Protein AF-A0A9N8YSL3-F1 (afdb_monomer)

Secondary structure (DSSP, 8-state):
-----------HHHHHHHHHTTTTHHHHHHHHHHS-HHHHHHHHHHS---TTT------STTSHHHHHHHHHHHHHHHHHHHHTTT----TTT-----------

Mean predicted aligned error: 5.62 Å

Structure (mmCIF, N/CA/C/O backbone):
data_AF-A0A9N8YSL3-F1
#
_entry.id   AF-A0A9N8YSL3-F1
#
loop_
_atom_site.group_PDB
_atom_site.id
_atom_site.type_symbol
_atom_site.label_atom_id
_atom_site.label_alt_id
_atom_site.label_comp_id
_atom_site.label_asym_id
_atom_site.label_entity_id
_atom_site.label_seq_id
_atom_site.pdbx_PDB_ins_code
_atom_site.Cartn_x
_atom_site.Cartn_y
_atom_site.Cartn_z
_atom_site.occupancy
_atom_site.B_iso_or_equiv
_atom_site.auth_seq_id
_atom_site.auth_comp_id
_atom_site.auth_asym_id
_atom_site.auth_atom_id
_atom_site.pdbx_PDB_model_num
ATOM 1 N N . MET A 1 1 ? -15.600 -7.909 23.202 1.00 75.69 1 MET A N 1
ATOM 2 C CA . MET A 1 1 ? -16.542 -7.112 22.386 1.00 75.69 1 MET A CA 1
ATOM 3 C C . MET A 1 1 ? -15.867 -6.805 21.058 1.00 75.69 1 MET A C 1
ATOM 5 O O . MET A 1 1 ? -14.695 -6.450 21.085 1.00 75.69 1 MET A O 1
ATOM 9 N N . ILE A 1 2 ? -16.544 -7.006 19.925 1.00 90.19 2 ILE A N 1
ATOM 10 C CA . ILE A 1 2 ? -16.001 -6.678 18.594 1.00 90.19 2 ILE A CA 1
ATOM 11 C C . ILE A 1 2 ? -16.220 -5.181 18.349 1.00 90.19 2 ILE A C 1
ATOM 13 O O . ILE A 1 2 ? -17.334 -4.704 18.540 1.00 90.19 2 ILE A O 1
ATOM 17 N N . LEU A 1 3 ? -15.168 -4.453 17.956 1.00 92.81 3 LEU A N 1
ATOM 18 C CA . LEU A 1 3 ? -15.239 -3.009 17.688 1.00 92.81 3 LEU A CA 1
ATOM 19 C C . LEU A 1 3 ? -15.907 -2.699 16.337 1.00 92.81 3 LEU A C 1
ATOM 21 O O . LEU A 1 3 ? -16.727 -1.790 16.255 1.00 92.81 3 LEU A O 1
ATOM 25 N N . GLY A 1 4 ? -15.568 -3.467 15.299 1.00 95.75 4 GLY A N 1
ATOM 26 C CA . GLY A 1 4 ? -16.094 -3.327 13.942 1.00 95.75 4 GLY A CA 1
ATOM 27 C C . GLY A 1 4 ? -15.416 -4.297 12.970 1.00 95.75 4 GLY A C 1
ATOM 28 O O . GLY A 1 4 ? -14.404 -4.915 13.302 1.00 95.75 4 GLY A O 1
ATOM 29 N N . ILE A 1 5 ? -15.990 -4.447 11.774 1.00 96.50 5 ILE A N 1
ATOM 30 C CA . ILE A 1 5 ? -15.444 -5.247 10.668 1.00 96.50 5 ILE A CA 1
ATOM 31 C C . ILE A 1 5 ? -15.392 -4.351 9.433 1.00 96.50 5 ILE A C 1
ATOM 33 O O . ILE A 1 5 ? -16.330 -3.602 9.170 1.00 96.50 5 ILE A O 1
ATOM 37 N N . GLY A 1 6 ? -14.310 -4.444 8.665 1.00 96.75 6 GLY A N 1
ATOM 38 C CA . GLY A 1 6 ? -14.144 -3.703 7.424 1.00 96.75 6 GLY A CA 1
ATOM 39 C C . GLY A 1 6 ? -13.630 -4.600 6.309 1.00 96.75 6 GLY A C 1
ATOM 40 O O . GLY A 1 6 ? -12.832 -5.508 6.538 1.00 96.75 6 GLY A O 1
ATOM 41 N N . VAL A 1 7 ? -14.121 -4.347 5.099 1.00 97.44 7 VAL A N 1
ATOM 42 C CA . VAL A 1 7 ? -13.769 -5.083 3.880 1.00 97.44 7 VAL A CA 1
ATOM 43 C C . VAL A 1 7 ? -13.459 -4.076 2.777 1.00 97.44 7 VAL A C 1
ATOM 45 O O . VAL A 1 7 ? -14.068 -2.999 2.702 1.00 97.44 7 VAL A O 1
ATOM 48 N N . ASP A 1 8 ? -12.504 -4.419 1.917 1.00 97.56 8 ASP A N 1
ATOM 49 C CA . ASP A 1 8 ? -12.138 -3.615 0.758 1.00 97.56 8 ASP A CA 1
ATOM 50 C C . ASP A 1 8 ? -11.813 -4.489 -0.457 1.00 97.56 8 ASP A C 1
ATOM 52 O O . ASP A 1 8 ? -11.326 -5.612 -0.318 1.00 97.56 8 ASP A O 1
ATOM 56 N N . ILE A 1 9 ? -12.094 -3.962 -1.649 1.00 97.50 9 ILE A N 1
ATOM 57 C CA . ILE A 1 9 ? -11.749 -4.577 -2.931 1.00 97.50 9 ILE A CA 1
ATOM 58 C C . ILE A 1 9 ? -11.066 -3.535 -3.809 1.00 97.50 9 ILE A C 1
ATOM 60 O O . ILE A 1 9 ? -11.499 -2.385 -3.885 1.00 97.50 9 ILE A O 1
ATOM 64 N N . ILE A 1 10 ? -10.007 -3.944 -4.505 1.00 97.19 10 ILE A N 1
ATOM 65 C CA . ILE A 1 10 ? -9.188 -3.035 -5.299 1.00 97.19 10 ILE A CA 1
ATOM 66 C C . ILE A 1 10 ? -9.003 -3.536 -6.727 1.00 97.19 10 ILE A C 1
ATOM 68 O O . ILE A 1 10 ? -8.753 -4.713 -6.981 1.00 97.19 10 ILE A O 1
ATOM 72 N N . HIS A 1 11 ? -9.094 -2.613 -7.682 1.00 97.94 11 HIS A N 1
ATOM 73 C CA . HIS A 1 11 ? -8.864 -2.894 -9.094 1.00 97.94 11 HIS A CA 1
ATOM 74 C C . HIS A 1 11 ? -7.395 -2.622 -9.454 1.00 97.94 11 HIS A C 1
ATOM 76 O O . HIS A 1 11 ? -6.968 -1.465 -9.489 1.00 97.94 11 HIS A O 1
ATOM 82 N N . LEU A 1 12 ? -6.609 -3.667 -9.740 1.00 97.69 12 LEU A N 1
ATOM 83 C CA . LEU A 1 12 ? -5.167 -3.532 -10.015 1.00 97.69 12 LEU A CA 1
ATOM 84 C C . LEU A 1 12 ? -4.834 -2.565 -11.168 1.00 97.69 12 LEU A C 1
ATOM 86 O O . LEU A 1 12 ? -3.954 -1.722 -10.974 1.00 97.69 12 LEU A O 1
ATOM 90 N N . PRO A 1 13 ? -5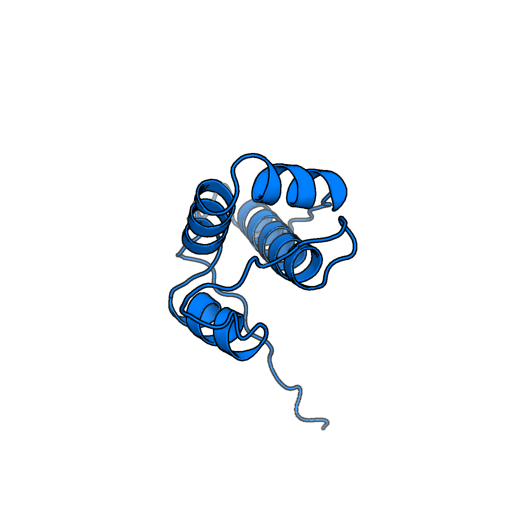.541 -2.574 -12.319 1.00 97.88 13 PRO A N 1
ATOM 91 C CA . PRO A 1 13 ? -5.302 -1.598 -13.384 1.00 97.88 13 PRO A CA 1
ATOM 92 C C . PRO A 1 13 ? -5.456 -0.139 -12.943 1.00 97.88 13 PRO A C 1
ATOM 94 O O . PRO A 1 13 ? -4.749 0.731 -13.447 1.00 97.88 13 PRO A O 1
ATOM 97 N N . ARG A 1 14 ? -6.327 0.151 -11.964 1.00 96.94 14 ARG A N 1
ATOM 98 C CA . ARG A 1 14 ? -6.466 1.506 -11.407 1.00 96.94 14 ARG A CA 1
ATOM 99 C C . ARG A 1 14 ? -5.217 1.913 -10.628 1.00 96.94 14 ARG A C 1
ATOM 101 O O . ARG A 1 14 ? -4.779 3.053 -10.749 1.00 96.94 14 ARG A O 1
ATOM 108 N N . ILE A 1 15 ? -4.651 1.001 -9.839 1.00 96.94 15 ILE A N 1
ATOM 109 C CA . ILE A 1 15 ? -3.419 1.260 -9.081 1.00 96.94 15 ILE A CA 1
ATOM 110 C C . ILE A 1 15 ? -2.245 1.435 -10.031 1.00 96.94 15 ILE A C 1
ATOM 112 O O . ILE A 1 15 ? -1.512 2.412 -9.903 1.00 96.94 15 ILE A O 1
ATOM 116 N N . TYR A 1 16 ? -2.135 0.557 -11.027 1.00 96.69 16 TYR A N 1
ATOM 117 C CA . TYR A 1 16 ? -1.168 0.678 -12.110 1.00 96.69 16 TYR A CA 1
ATOM 118 C C . TYR A 1 16 ? -1.233 2.056 -12.774 1.00 96.69 16 TYR A C 1
ATOM 120 O O . TYR A 1 16 ? -0.261 2.803 -12.719 1.00 96.69 16 TYR A O 1
ATOM 128 N N . ALA A 1 17 ? -2.399 2.442 -13.301 1.00 96.44 17 ALA A N 1
ATOM 129 C CA . ALA A 1 17 ? -2.579 3.736 -13.953 1.00 96.44 17 ALA A CA 1
ATOM 130 C C . ALA A 1 17 ? -2.245 4.907 -13.014 1.00 96.44 17 ALA A C 1
ATOM 132 O O . ALA A 1 17 ? -1.643 5.893 -13.429 1.00 96.44 17 ALA A O 1
ATOM 133 N N . LEU A 1 18 ? -2.599 4.810 -11.729 1.00 95.12 18 LEU A N 1
ATOM 134 C CA . LEU A 1 18 ? -2.334 5.865 -10.753 1.00 95.12 18 LEU A CA 1
ATOM 135 C C . LEU A 1 18 ? -0.835 6.083 -10.509 1.00 95.12 18 LEU A C 1
ATOM 137 O O . LEU A 1 18 ? -0.412 7.238 -10.376 1.00 95.12 18 LEU A O 1
ATOM 141 N N . ILE A 1 19 ? -0.048 5.005 -10.440 1.00 93.38 19 ILE A N 1
ATOM 142 C CA . ILE A 1 19 ? 1.392 5.089 -10.169 1.00 93.38 19 ILE A CA 1
ATOM 143 C C . ILE A 1 19 ? 2.216 5.381 -11.428 1.00 93.38 19 ILE A C 1
ATOM 145 O O . ILE A 1 19 ? 3.252 6.036 -11.312 1.00 93.38 19 ILE A O 1
ATOM 149 N N . THR A 1 20 ? 1.747 4.977 -12.617 1.00 92.81 20 THR A N 1
ATOM 150 C CA . THR A 1 20 ? 2.461 5.193 -13.888 1.00 92.81 20 THR A CA 1
ATOM 151 C C . THR A 1 20 ? 2.142 6.527 -14.563 1.00 92.81 20 THR A C 1
ATOM 153 O O . THR A 1 20 ? 3.018 7.073 -15.227 1.00 92.81 20 THR A O 1
ATOM 156 N N . ARG A 1 21 ? 0.950 7.116 -14.352 1.00 90.62 21 ARG A N 1
ATOM 157 C CA . ARG A 1 21 ? 0.477 8.312 -15.090 1.00 90.62 21 ARG A CA 1
ATOM 158 C C . ARG A 1 21 ? 1.474 9.474 -15.157 1.00 90.62 21 ARG A C 1
ATOM 160 O O . ARG A 1 21 ? 1.559 10.112 -16.191 1.00 90.62 21 ARG A O 1
ATOM 167 N N . ASN A 1 22 ? 2.194 9.760 -14.070 1.00 88.44 22 ASN A N 1
ATOM 168 C CA . ASN A 1 22 ? 3.277 10.757 -14.038 1.00 88.44 22 ASN A CA 1
ATOM 169 C C . 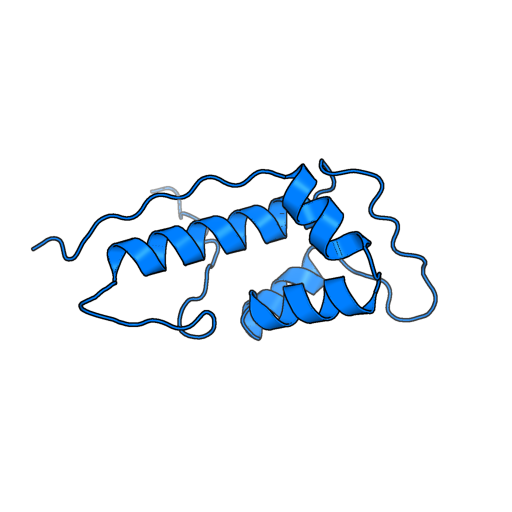ASN A 1 22 ? 4.478 10.169 -13.284 1.00 88.44 22 ASN A C 1
ATOM 171 O O . ASN A 1 22 ? 4.856 10.647 -12.203 1.00 88.44 22 ASN A O 1
ATOM 175 N N . PHE A 1 23 ? 5.000 9.058 -13.794 1.00 86.44 23 PHE A N 1
ATOM 176 C CA . PHE A 1 23 ? 6.179 8.405 -13.239 1.00 86.44 23 PHE A CA 1
ATOM 177 C C . PHE A 1 23 ? 7.424 9.309 -13.385 1.00 86.44 23 PHE A C 1
ATOM 179 O O . PHE A 1 23 ? 7.558 9.961 -14.418 1.00 86.44 23 PHE A O 1
ATOM 186 N N . PRO A 1 24 ? 8.318 9.421 -12.376 1.00 89.06 24 PRO A N 1
ATOM 187 C CA . PRO A 1 24 ? 8.337 8.737 -11.072 1.00 89.06 24 PRO A CA 1
ATOM 188 C C . PRO A 1 24 ? 7.617 9.494 -9.937 1.00 89.06 24 PRO A C 1
ATOM 190 O O . PRO A 1 24 ? 7.497 8.991 -8.818 1.00 89.06 24 PRO A O 1
ATOM 193 N N . ARG A 1 25 ? 7.126 10.716 -10.184 1.00 90.00 25 ARG A N 1
ATOM 194 C CA . ARG A 1 25 ? 6.576 11.601 -9.139 1.00 90.00 25 ARG A CA 1
ATOM 195 C C . ARG A 1 25 ? 5.361 10.996 -8.434 1.00 90.00 25 ARG A C 1
ATOM 197 O O . ARG A 1 25 ? 5.289 11.007 -7.205 1.00 90.00 25 ARG A O 1
ATOM 204 N N . GLN A 1 26 ? 4.398 10.487 -9.203 1.00 91.19 26 GLN A N 1
ATOM 205 C CA . GLN A 1 26 ? 3.171 9.903 -8.650 1.00 91.19 26 GLN A CA 1
ATOM 206 C C . GLN A 1 26 ? 3.442 8.608 -7.896 1.00 91.19 26 GLN A C 1
ATOM 208 O O . GLN A 1 26 ? 2.888 8.421 -6.815 1.00 91.19 26 GLN A O 1
ATOM 213 N N . PHE A 1 27 ? 4.337 7.773 -8.421 1.00 92.25 27 PHE A N 1
ATOM 214 C CA . PHE A 1 27 ? 4.817 6.582 -7.736 1.00 92.25 27 PHE A CA 1
ATOM 215 C C . PHE A 1 27 ? 5.404 6.932 -6.365 1.00 92.25 27 PHE A C 1
ATOM 217 O O . PHE A 1 27 ? 4.883 6.475 -5.349 1.00 92.25 27 PHE A O 1
ATOM 224 N N . LYS A 1 28 ? 6.393 7.838 -6.312 1.00 91.81 28 LYS A N 1
ATOM 225 C CA . LYS A 1 28 ? 7.022 8.261 -5.051 1.00 91.81 28 LYS A CA 1
ATOM 226 C C . LYS A 1 28 ? 5.993 8.807 -4.059 1.00 91.81 28 LYS A C 1
ATOM 228 O O . LYS A 1 28 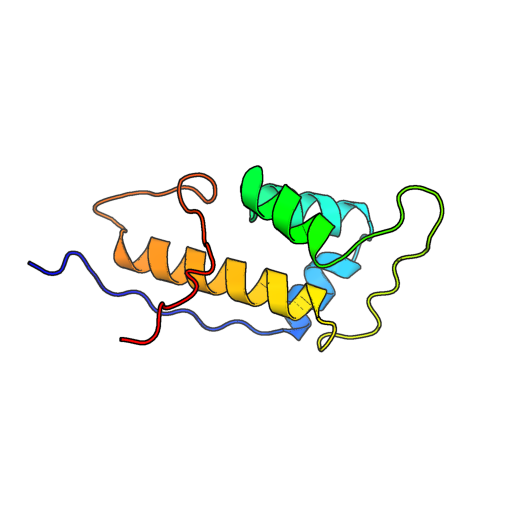? 6.009 8.426 -2.896 1.00 91.81 28 LYS A O 1
ATOM 233 N N . ARG A 1 29 ? 5.061 9.651 -4.518 1.00 92.62 29 ARG A N 1
ATOM 234 C CA . ARG A 1 29 ? 3.991 10.220 -3.679 1.00 92.62 29 ARG A CA 1
ATOM 235 C C . ARG A 1 29 ? 3.024 9.161 -3.149 1.00 92.62 29 ARG A C 1
ATOM 237 O O . ARG A 1 29 ? 2.531 9.290 -2.032 1.00 92.62 29 ARG A O 1
ATOM 244 N N . PHE A 1 30 ? 2.698 8.157 -3.955 1.00 93.25 30 PHE A N 1
ATOM 245 C CA . PHE A 1 30 ? 1.790 7.086 -3.561 1.00 93.25 30 PHE A CA 1
ATOM 246 C C . PHE A 1 30 ? 2.444 6.170 -2.523 1.00 93.25 30 PHE A C 1
ATOM 248 O O . PHE A 1 30 ? 1.856 5.932 -1.470 1.00 93.25 30 PHE A O 1
ATOM 255 N N . VAL A 1 31 ? 3.692 5.762 -2.773 1.00 92.75 31 VAL A N 1
ATOM 256 C CA . VAL A 1 31 ? 4.510 4.965 -1.848 1.00 92.75 31 VAL A CA 1
ATOM 257 C C . VAL A 1 31 ? 4.648 5.675 -0.501 1.00 92.75 31 VAL A C 1
ATOM 259 O O . VAL A 1 31 ? 4.297 5.102 0.525 1.00 92.75 31 VAL A O 1
ATOM 262 N N . THR A 1 32 ? 5.069 6.946 -0.484 1.00 92.31 32 THR A N 1
ATOM 263 C CA . THR A 1 32 ? 5.280 7.682 0.776 1.00 92.31 32 THR A CA 1
ATOM 264 C C . THR A 1 32 ? 3.993 8.004 1.524 1.00 92.31 32 THR A C 1
ATOM 266 O O . THR A 1 32 ? 4.038 8.205 2.736 1.00 92.31 32 THR A O 1
ATOM 269 N N . ARG A 1 33 ? 2.846 8.064 0.839 1.00 91.69 33 ARG A N 1
ATOM 270 C CA . ARG A 1 33 ? 1.542 8.252 1.484 1.00 91.69 33 ARG A CA 1
ATOM 271 C C . ARG A 1 33 ? 1.080 6.988 2.195 1.00 91.69 33 ARG A C 1
ATOM 273 O O . ARG A 1 33 ? 0.588 7.086 3.313 1.00 91.69 33 ARG A O 1
ATOM 280 N N . ILE A 1 34 ? 1.190 5.845 1.525 1.00 91.94 34 ILE A N 1
ATOM 281 C CA . ILE A 1 34 ? 0.589 4.593 1.993 1.00 91.94 34 ILE A CA 1
ATOM 282 C C . ILE A 1 34 ? 1.502 3.890 2.972 1.00 91.94 34 ILE A C 1
ATOM 284 O O . ILE A 1 34 ? 1.016 3.428 3.992 1.00 91.94 34 ILE A O 1
ATOM 288 N N . LEU A 1 35 ? 2.792 3.787 2.666 1.00 93.00 35 LEU A N 1
ATOM 289 C CA . LEU A 1 35 ? 3.726 3.000 3.460 1.00 93.00 35 LEU A CA 1
ATOM 290 C C . LEU A 1 35 ? 4.279 3.827 4.617 1.00 93.00 35 LEU A C 1
ATOM 292 O O . LEU A 1 35 ? 4.644 4.990 4.432 1.00 93.00 35 LEU A O 1
ATOM 296 N N . ASP A 1 36 ? 4.352 3.237 5.804 1.00 91.81 36 ASP A N 1
ATOM 297 C CA . ASP A 1 36 ? 5.109 3.790 6.923 1.00 91.81 36 ASP A CA 1
ATOM 298 C C . ASP A 1 36 ? 6.633 3.708 6.679 1.00 91.81 36 ASP A C 1
ATOM 300 O O . ASP A 1 36 ? 7.095 2.981 5.805 1.00 91.81 36 ASP A O 1
ATOM 304 N N . SER A 1 37 ? 7.424 4.466 7.441 1.00 90.56 37 SER A N 1
ATOM 305 C CA . SER A 1 37 ? 8.890 4.474 7.392 1.00 90.56 37 SER A CA 1
ATOM 306 C C . SER A 1 37 ? 9.528 3.078 7.373 1.00 90.56 37 SER A C 1
ATOM 308 O O . SER A 1 37 ? 10.439 2.838 6.579 1.00 90.56 37 SER A O 1
ATOM 310 N N . ASP A 1 38 ? 9.032 2.136 8.175 1.00 90.25 38 ASP A N 1
ATOM 311 C CA . ASP A 1 38 ? 9.558 0.770 8.186 1.00 90.25 38 ASP A CA 1
ATOM 312 C C . ASP A 1 38 ? 9.059 -0.062 7.002 1.00 90.25 38 ASP A C 1
ATOM 314 O O . ASP A 1 38 ? 9.825 -0.836 6.434 1.00 90.25 38 ASP A O 1
ATOM 318 N N . GLU A 1 39 ? 7.807 0.136 6.576 1.00 92.31 39 GLU A N 1
ATOM 319 C CA . GLU A 1 39 ? 7.271 -0.511 5.369 1.00 92.31 39 GLU A CA 1
ATOM 320 C C . GLU A 1 39 ? 8.005 -0.031 4.112 1.00 92.31 39 GLU A C 1
ATOM 322 O O . GLU A 1 39 ? 8.132 -0.785 3.154 1.00 92.31 39 GLU A O 1
ATOM 327 N N . 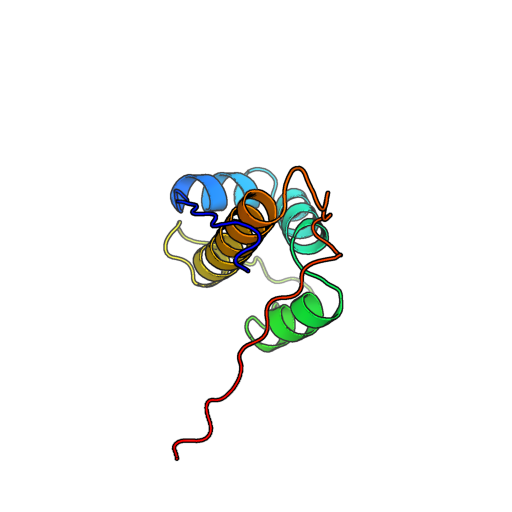ILE A 1 40 ? 8.495 1.212 4.104 1.00 91.50 40 ILE A N 1
ATOM 328 C CA . ILE A 1 40 ? 9.327 1.761 3.031 1.00 91.50 40 ILE A CA 1
ATOM 329 C C . ILE A 1 40 ? 10.687 1.055 2.997 1.00 91.50 40 ILE A C 1
ATOM 331 O O . ILE A 1 40 ? 11.142 0.684 1.916 1.00 91.50 40 ILE A O 1
ATOM 335 N N . LYS A 1 41 ? 11.332 0.841 4.153 1.00 90.38 41 LYS A N 1
ATOM 336 C CA . LYS A 1 41 ? 12.595 0.082 4.229 1.00 90.38 41 LYS A CA 1
ATOM 337 C C . LYS A 1 41 ? 12.402 -1.348 3.722 1.00 90.38 41 LYS A C 1
ATOM 339 O O . LYS A 1 41 ? 13.174 -1.807 2.887 1.00 90.38 41 LYS A O 1
ATOM 344 N N . GLU A 1 42 ? 11.345 -2.020 4.180 1.00 90.94 42 GLU A N 1
ATOM 345 C CA . GLU A 1 42 ? 10.974 -3.360 3.713 1.00 90.94 42 GLU A CA 1
ATOM 346 C C . GLU A 1 42 ? 10.694 -3.362 2.205 1.00 90.94 42 GLU A C 1
ATOM 348 O O . GLU A 1 42 ? 11.216 -4.198 1.475 1.00 90.94 42 GLU A O 1
ATOM 353 N N . PHE A 1 43 ? 9.931 -2.384 1.713 1.00 91.19 43 PHE A N 1
ATOM 354 C CA . PHE A 1 43 ? 9.595 -2.260 0.299 1.00 91.19 43 PHE A CA 1
ATOM 355 C C . PHE A 1 43 ? 10.839 -2.171 -0.585 1.00 91.19 43 PHE A C 1
ATOM 357 O O . PHE A 1 43 ? 10.926 -2.903 -1.566 1.00 91.19 43 PHE A O 1
ATOM 364 N N . TYR A 1 44 ? 11.812 -1.329 -0.227 1.00 89.88 44 TYR A N 1
ATOM 365 C CA . TYR A 1 44 ? 13.066 -1.227 -0.980 1.00 89.88 44 TYR A CA 1
ATOM 366 C C . TYR A 1 44 ? 13.983 -2.441 -0.799 1.00 89.88 44 TYR A C 1
ATOM 368 O O . TYR A 1 44 ? 14.797 -2.714 -1.674 1.00 89.88 44 TYR A O 1
ATOM 376 N N . SER A 1 45 ? 13.839 -3.195 0.293 1.00 89.19 45 SER A N 1
ATOM 377 C CA . SER A 1 45 ? 14.527 -4.479 0.453 1.00 89.19 45 SER A CA 1
ATOM 378 C C . SER A 1 45 ? 13.945 -5.566 -0.455 1.00 89.19 45 SER A C 1
ATOM 380 O O . SER A 1 45 ? 14.695 -6.413 -0.930 1.00 89.19 45 SER A O 1
ATOM 382 N N . ILE A 1 46 ? 12.625 -5.575 -0.671 1.00 89.19 46 ILE A N 1
ATOM 383 C CA . ILE A 1 46 ? 11.935 -6.562 -1.520 1.00 89.19 46 ILE A CA 1
ATOM 384 C C . ILE A 1 46 ? 12.079 -6.199 -2.999 1.00 89.19 46 ILE A C 1
ATOM 386 O O . ILE A 1 46 ? 12.302 -7.065 -3.843 1.00 89.19 46 ILE A O 1
ATOM 390 N N . PHE A 1 47 ? 11.931 -4.915 -3.312 1.00 88.88 47 PHE A N 1
ATOM 391 C CA . PHE A 1 47 ? 12.057 -4.365 -4.652 1.00 88.88 47 PHE A CA 1
ATOM 392 C C . PHE A 1 47 ? 13.267 -3.435 -4.659 1.00 88.88 47 PHE A C 1
ATOM 394 O O . PHE A 1 47 ? 13.089 -2.223 -4.508 1.00 88.88 47 PHE A O 1
ATOM 401 N N . PRO A 1 48 ? 14.493 -3.977 -4.788 1.00 78.19 48 PRO A N 1
ATOM 402 C CA . PRO A 1 48 ? 15.678 -3.154 -4.949 1.00 78.19 48 PRO A CA 1
ATOM 403 C C . PRO A 1 48 ? 15.539 -2.376 -6.258 1.00 78.19 48 PRO A C 1
ATOM 405 O O . PRO A 1 48 ? 15.784 -2.882 -7.349 1.00 78.19 48 PRO A O 1
ATOM 408 N N . ILE A 1 49 ? 15.070 -1.137 -6.141 1.00 69.12 49 ILE A N 1
ATOM 409 C CA . ILE A 1 49 ? 15.122 -0.157 -7.215 1.00 69.12 49 ILE A CA 1
ATOM 410 C C . ILE A 1 49 ? 16.557 0.350 -7.172 1.00 69.12 49 ILE A C 1
ATOM 412 O O . ILE A 1 49 ? 16.940 0.973 -6.179 1.00 69.12 49 ILE A O 1
ATOM 416 N N . TYR A 1 50 ? 17.364 0.029 -8.186 1.00 53.41 50 TYR A N 1
ATOM 417 C CA . TYR A 1 50 ? 18.724 0.546 -8.271 1.00 53.41 50 TYR A CA 1
ATOM 418 C C . TYR A 1 50 ? 18.647 2.074 -8.218 1.00 53.41 50 TYR A C 1
ATOM 420 O O . TYR A 1 50 ? 18.048 2.730 -9.074 1.00 53.41 50 TYR A O 1
ATOM 428 N N . ASN A 1 51 ? 19.155 2.634 -7.120 1.00 50.16 51 ASN A N 1
ATOM 429 C CA . ASN A 1 51 ? 19.354 4.065 -7.025 1.00 50.16 51 ASN A CA 1
ATOM 430 C C . ASN A 1 51 ? 20.388 4.405 -8.095 1.00 50.16 51 ASN A C 1
ATOM 432 O O . ASN A 1 51 ? 21.466 3.822 -8.082 1.00 50.16 51 ASN A O 1
ATOM 436 N N . GLU A 1 52 ? 20.032 5.353 -8.961 1.00 44.12 52 GLU A N 1
ATOM 437 C CA . GLU A 1 52 ? 20.838 5.932 -10.045 1.00 44.12 52 GLU A CA 1
ATOM 438 C C . GLU A 1 52 ? 20.578 5.332 -11.439 1.00 44.12 52 GLU A C 1
ATOM 440 O O . GLU A 1 52 ? 21.132 4.321 -11.844 1.00 44.12 52 GLU A O 1
ATOM 445 N N . GLY A 1 53 ? 19.737 6.027 -12.214 1.00 49.06 53 GLY A N 1
ATOM 446 C CA . GLY A 1 53 ? 19.713 5.922 -13.679 1.00 49.06 53 GLY A CA 1
ATOM 447 C C . GLY A 1 53 ? 18.743 4.916 -14.300 1.00 49.06 53 GLY A C 1
ATOM 448 O O . GLY A 1 53 ? 18.416 5.076 -15.475 1.00 49.06 53 GLY A O 1
ATOM 449 N N . ASP A 1 54 ? 18.223 3.945 -13.550 1.00 53.53 54 ASP A N 1
ATOM 450 C CA . ASP A 1 54 ? 17.403 2.894 -14.154 1.00 53.53 54 ASP A CA 1
ATOM 451 C C . ASP A 1 54 ? 15.947 3.313 -14.390 1.00 53.53 54 ASP A C 1
ATOM 453 O O . ASP A 1 54 ? 15.193 3.687 -13.483 1.00 53.53 54 ASP A O 1
ATOM 457 N N . ASN A 1 55 ? 15.535 3.200 -15.655 1.00 62.16 55 ASN A N 1
ATOM 458 C CA . ASN A 1 55 ? 14.148 3.272 -16.090 1.00 62.16 55 ASN A CA 1
ATOM 459 C C . ASN A 1 55 ? 13.382 2.101 -15.463 1.00 62.16 55 ASN A C 1
ATOM 461 O O . ASN A 1 55 ? 13.238 1.054 -16.084 1.00 62.16 55 ASN A O 1
ATOM 465 N N . MET A 1 56 ? 12.898 2.243 -14.227 1.00 72.38 56 MET A N 1
ATOM 466 C CA . MET A 1 56 ? 12.017 1.239 -13.634 1.00 72.38 56 MET A CA 1
ATOM 467 C C . MET A 1 56 ? 10.751 1.129 -14.492 1.00 72.38 56 MET A C 1
ATOM 469 O O . MET A 1 56 ? 9.866 1.987 -14.436 1.00 72.38 56 MET A O 1
ATOM 473 N N . VAL A 1 57 ? 10.672 0.073 -15.301 1.00 79.50 57 VAL A N 1
ATOM 474 C CA . VAL A 1 57 ? 9.532 -0.181 -16.180 1.00 79.50 57 VAL A CA 1
ATOM 475 C C . VAL A 1 57 ? 8.516 -1.028 -15.431 1.00 79.50 57 VAL A C 1
ATOM 477 O O . VAL A 1 57 ? 8.697 -2.221 -15.211 1.00 79.50 57 VAL A O 1
ATOM 480 N N . ILE A 1 58 ? 7.404 -0.406 -15.048 1.00 87.81 58 ILE A N 1
ATOM 481 C CA . ILE A 1 58 ? 6.219 -1.143 -14.612 1.00 87.81 58 ILE A CA 1
ATOM 482 C C . ILE A 1 58 ? 5.458 -1.511 -15.889 1.00 87.81 58 ILE A C 1
ATOM 484 O O . ILE A 1 58 ? 4.696 -0.702 -16.418 1.00 87.81 58 ILE A O 1
ATOM 488 N N . GLU A 1 59 ? 5.698 -2.713 -16.408 1.00 88.75 59 GLU A N 1
ATOM 489 C CA . GLU A 1 59 ? 5.187 -3.134 -17.722 1.00 88.75 59 GLU A CA 1
ATOM 490 C C . GLU A 1 59 ? 3.656 -3.162 -17.785 1.00 88.75 59 GLU A C 1
ATOM 492 O O . GLU A 1 59 ? 3.051 -2.704 -18.749 1.00 88.75 59 GLU A O 1
ATOM 497 N N . ASN A 1 60 ? 3.010 -3.695 -16.746 1.00 93.62 60 ASN A N 1
ATOM 498 C CA . ASN A 1 60 ? 1.562 -3.873 -16.709 1.00 93.62 60 ASN A CA 1
ATOM 499 C C . ASN A 1 60 ? 1.029 -3.941 -15.267 1.00 93.62 60 ASN A C 1
ATOM 501 O O . ASN A 1 60 ? 1.775 -3.915 -14.285 1.00 93.62 60 ASN A O 1
ATOM 505 N N . TYR A 1 61 ? -0.291 -4.058 -15.126 1.00 95.12 61 TYR A N 1
ATOM 506 C CA . TYR A 1 61 ? -0.958 -4.083 -13.823 1.00 95.12 61 TYR A CA 1
ATOM 507 C C . TYR A 1 61 ? -0.719 -5.357 -13.000 1.00 95.12 61 TYR A C 1
ATOM 509 O O . TYR A 1 61 ? -1.015 -5.366 -11.805 1.00 95.12 61 TYR A O 1
ATOM 517 N N . ASN A 1 62 ? -0.189 -6.425 -13.602 1.00 94.75 62 ASN A N 1
ATOM 518 C CA . ASN A 1 62 ? 0.191 -7.639 -12.884 1.00 94.75 62 ASN A CA 1
ATOM 519 C C . ASN A 1 62 ? 1.563 -7.530 -12.213 1.00 94.75 62 ASN A C 1
ATOM 521 O O . ASN A 1 62 ? 1.905 -8.433 -11.448 1.00 94.75 62 ASN A O 1
ATOM 525 N N . HIS A 1 63 ? 2.307 -6.444 -12.449 1.00 94.31 63 HIS A N 1
ATOM 526 C CA . HIS A 1 63 ? 3.638 -6.234 -11.892 1.00 94.31 63 HIS A CA 1
ATOM 527 C C . HIS A 1 63 ? 3.644 -6.372 -10.350 1.00 94.31 63 HIS A C 1
ATOM 529 O O . HIS A 1 63 ? 2.757 -5.819 -9.686 1.00 94.31 63 HIS A O 1
ATOM 535 N N . PRO A 1 64 ? 4.642 -7.051 -9.744 1.00 93.81 64 PRO A N 1
ATOM 536 C CA . PRO A 1 64 ? 4.690 -7.307 -8.299 1.00 93.81 64 PRO A CA 1
ATOM 537 C C . PRO A 1 64 ? 4.541 -6.054 -7.429 1.00 93.81 64 PRO A C 1
ATOM 539 O O . PRO A 1 64 ? 3.803 -6.070 -6.448 1.00 93.81 64 PRO A O 1
ATOM 542 N N . ILE A 1 65 ? 5.153 -4.937 -7.838 1.00 93.75 65 ILE A N 1
ATOM 543 C CA . ILE A 1 65 ? 5.014 -3.635 -7.159 1.00 93.75 65 ILE A CA 1
ATOM 544 C C . ILE A 1 65 ? 3.552 -3.160 -7.116 1.00 93.75 65 ILE A C 1
ATOM 546 O O . ILE A 1 65 ? 3.099 -2.662 -6.085 1.00 93.75 65 ILE A O 1
ATOM 550 N N . VAL A 1 66 ? 2.795 -3.324 -8.210 1.00 95.44 66 VAL A N 1
ATOM 551 C CA . VAL A 1 66 ? 1.376 -2.931 -8.264 1.00 95.44 66 VAL A CA 1
ATOM 552 C C . VAL A 1 66 ? 0.585 -3.753 -7.257 1.00 95.44 66 VAL A C 1
ATOM 554 O O . VAL A 1 66 ? -0.176 -3.189 -6.474 1.00 95.44 66 VAL A O 1
ATOM 557 N N . ARG A 1 67 ? 0.804 -5.073 -7.234 1.00 95.56 67 ARG A N 1
ATOM 558 C CA . ARG A 1 67 ? 0.141 -5.987 -6.294 1.00 95.56 67 ARG A CA 1
ATOM 559 C C . ARG A 1 67 ? 0.499 -5.664 -4.847 1.00 95.56 67 ARG A C 1
ATOM 561 O O . ARG A 1 67 ? -0.400 -5.576 -4.017 1.00 95.56 67 ARG A O 1
ATOM 568 N N . TYR A 1 68 ? 1.777 -5.422 -4.560 1.00 94.94 68 TYR A N 1
ATOM 569 C CA . TYR A 1 68 ? 2.246 -5.061 -3.224 1.00 94.94 68 TYR A CA 1
ATOM 570 C C . TYR A 1 68 ? 1.528 -3.812 -2.703 1.00 94.94 68 TYR A C 1
ATOM 572 O O . TYR A 1 68 ? 0.898 -3.839 -1.646 1.00 94.94 68 TYR A O 1
ATOM 580 N N . LEU A 1 69 ? 1.553 -2.725 -3.478 1.00 95.00 69 LEU A N 1
ATOM 581 C CA . LEU A 1 69 ? 0.925 -1.468 -3.075 1.00 95.00 69 LEU A CA 1
ATOM 582 C C . LEU A 1 69 ? -0.602 -1.587 -2.992 1.00 95.00 69 LEU A C 1
ATOM 584 O O . LEU A 1 69 ? -1.215 -1.004 -2.099 1.00 95.00 69 LEU A O 1
ATOM 588 N N . ALA A 1 70 ? -1.215 -2.368 -3.883 1.00 96.56 70 ALA A N 1
ATOM 589 C CA . ALA A 1 70 ? -2.652 -2.602 -3.882 1.00 96.56 70 ALA A CA 1
ATOM 590 C C . ALA A 1 70 ? -3.126 -3.363 -2.633 1.00 96.56 70 ALA A C 1
ATOM 592 O O . ALA A 1 70 ? -4.137 -2.995 -2.032 1.00 96.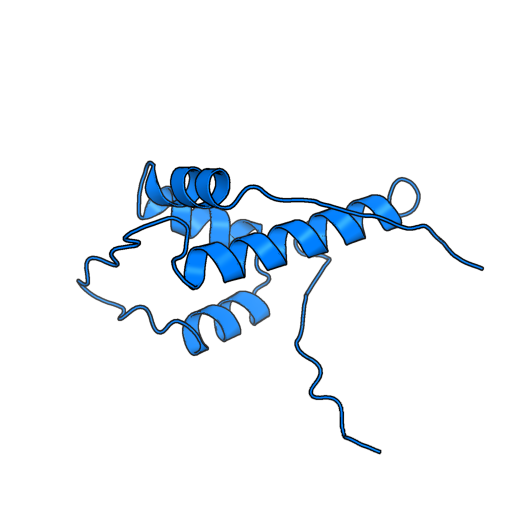56 70 ALA A O 1
ATOM 593 N N . VAL A 1 71 ? -2.383 -4.385 -2.200 1.00 95.44 71 VAL A N 1
ATOM 594 C CA . VAL A 1 71 ? -2.683 -5.133 -0.969 1.00 95.44 71 VAL A CA 1
ATOM 595 C C . VAL A 1 71 ? -2.559 -4.224 0.254 1.00 95.44 71 VAL A C 1
ATOM 597 O O . VAL A 1 71 ? -3.463 -4.192 1.086 1.00 95.44 71 VAL A O 1
ATOM 600 N N . ARG A 1 72 ? -1.486 -3.427 0.339 1.00 95.00 72 ARG A N 1
ATOM 601 C CA . ARG A 1 72 ? -1.272 -2.479 1.445 1.00 95.00 72 ARG A CA 1
ATOM 602 C C . ARG A 1 72 ? -2.380 -1.430 1.522 1.00 95.00 72 ARG A C 1
ATOM 604 O O . ARG A 1 72 ? -2.869 -1.151 2.611 1.00 95.00 72 ARG A O 1
ATOM 611 N N . TRP A 1 73 ? -2.810 -0.900 0.376 1.00 95.50 73 TRP A N 1
ATOM 612 C CA . TRP A 1 73 ? -3.968 -0.00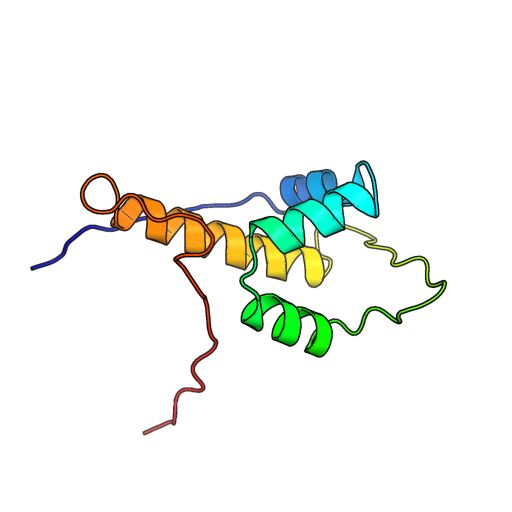9 0.303 1.00 95.50 73 TRP A CA 1
ATOM 613 C C . TRP A 1 73 ? -5.228 -0.684 0.851 1.00 95.50 73 TRP A C 1
ATOM 615 O O . TRP A 1 73 ? -5.841 -0.168 1.780 1.00 95.50 73 TRP A O 1
ATOM 625 N N . SER A 1 74 ? -5.570 -1.860 0.319 1.00 96.81 74 SER A N 1
ATOM 626 C CA . SER A 1 74 ? -6.828 -2.549 0.642 1.00 96.81 74 SER A CA 1
ATOM 627 C C . SER A 1 74 ? -6.918 -2.928 2.118 1.00 96.81 74 SER A C 1
ATOM 629 O O . SER A 1 74 ? -7.954 -2.747 2.749 1.00 96.81 74 SER A O 1
ATOM 631 N N . ILE A 1 75 ? -5.817 -3.416 2.699 1.00 95.62 75 ILE A N 1
ATOM 632 C CA . ILE A 1 75 ? -5.765 -3.766 4.124 1.00 95.62 75 ILE A CA 1
ATOM 633 C C . ILE A 1 75 ? -5.951 -2.520 4.990 1.00 95.62 75 ILE A C 1
ATOM 635 O O . ILE A 1 75 ? -6.698 -2.561 5.965 1.00 95.62 75 ILE A O 1
ATOM 639 N N . LYS A 1 76 ? -5.298 -1.405 4.642 1.00 95.38 76 LYS A N 1
ATOM 640 C CA . LYS A 1 76 ? -5.407 -0.170 5.424 1.00 95.38 76 LYS A CA 1
ATOM 641 C C . LYS A 1 76 ? -6.795 0.479 5.291 1.00 95.38 76 LYS A C 1
ATOM 643 O O . LYS A 1 76 ? -7.316 0.955 6.293 1.00 95.38 76 LYS A O 1
ATOM 648 N N . GLU A 1 77 ? -7.434 0.421 4.120 1.00 96.75 77 GLU A N 1
ATOM 649 C CA . GLU A 1 77 ? -8.848 0.807 3.938 1.00 96.75 77 GLU A CA 1
ATOM 650 C C . GLU A 1 77 ? -9.797 -0.081 4.759 1.00 96.75 77 GLU A C 1
ATOM 652 O O . GLU A 1 77 ? -10.678 0.418 5.459 1.00 96.75 77 GLU A O 1
ATOM 657 N N . ALA A 1 78 ? -9.613 -1.404 4.716 1.00 97.12 78 ALA A N 1
ATOM 658 C CA . ALA A 1 78 ? -10.417 -2.343 5.495 1.00 97.12 78 ALA A CA 1
ATOM 659 C C . ALA A 1 78 ? -10.269 -2.092 7.006 1.00 97.12 78 ALA A C 1
ATOM 661 O O . ALA A 1 78 ? -11.267 -2.029 7.724 1.00 97.12 78 ALA A O 1
ATOM 662 N N . ALA A 1 79 ? -9.044 -1.866 7.484 1.00 95.94 79 ALA A N 1
ATOM 663 C CA . ALA A 1 79 ? -8.785 -1.493 8.870 1.00 95.94 79 ALA A CA 1
ATOM 664 C C . ALA A 1 79 ? -9.438 -0.150 9.234 1.00 95.94 79 ALA A C 1
ATOM 666 O O . ALA A 1 79 ? -10.106 -0.061 10.260 1.00 95.94 79 ALA A O 1
ATOM 667 N N . TYR A 1 80 ? -9.324 0.872 8.379 1.00 95.62 80 TYR A N 1
ATOM 668 C CA . TYR A 1 80 ? -9.990 2.160 8.591 1.00 95.62 80 TYR A CA 1
ATOM 669 C C . TYR A 1 80 ? -11.508 1.998 8.747 1.00 95.62 80 TYR A C 1
ATOM 671 O O . TYR A 1 80 ? -12.090 2.523 9.694 1.00 95.62 80 TYR A O 1
ATOM 679 N N . LYS A 1 81 ? -12.148 1.213 7.871 1.00 96.38 81 LYS A N 1
ATOM 680 C CA . LYS A 1 81 ? -13.593 0.931 7.924 1.00 96.38 81 LYS A CA 1
ATOM 681 C C . LYS A 1 81 ? -14.013 0.185 9.193 1.00 96.38 81 LYS A C 1
ATOM 683 O O . LYS A 1 81 ? -15.095 0.444 9.702 1.00 96.38 81 LYS A O 1
ATOM 688 N N . ALA A 1 82 ? -13.174 -0.714 9.708 1.00 97.00 82 ALA A N 1
ATOM 689 C CA . ALA A 1 82 ? -13.439 -1.421 10.963 1.00 97.00 82 ALA A CA 1
ATOM 690 C C . ALA A 1 82 ? -13.327 -0.509 12.199 1.00 97.00 82 ALA A C 1
ATOM 692 O O . ALA A 1 82 ? -13.971 -0.761 13.216 1.00 97.00 82 ALA A O 1
ATOM 693 N N . LEU A 1 83 ? -12.481 0.522 12.123 1.00 95.88 83 LEU A N 1
ATOM 694 C CA . LEU A 1 83 ? -12.170 1.434 13.224 1.00 95.88 83 LEU A CA 1
ATOM 695 C C . LEU A 1 83 ? -13.096 2.659 13.270 1.00 95.88 83 LEU A C 1
ATOM 697 O O . LEU A 1 83 ? -13.427 3.149 14.353 1.00 95.88 83 LEU A O 1
ATOM 701 N N . TYR A 1 84 ? -13.516 3.164 12.111 1.00 93.94 84 TYR A N 1
ATOM 702 C CA . TYR A 1 84 ? -14.384 4.332 11.993 1.00 93.94 84 TYR A CA 1
ATOM 703 C C . TYR A 1 84 ? -15.825 4.022 12.456 1.00 93.94 84 TYR A C 1
ATOM 705 O O . TYR A 1 84 ? -16.335 2.944 12.162 1.00 93.94 84 TYR A O 1
ATOM 713 N N . PRO A 1 85 ? -16.535 4.954 13.129 1.00 93.38 85 PRO A N 1
ATOM 714 C CA . PRO A 1 85 ? -16.126 6.314 13.505 1.00 93.38 85 PRO A 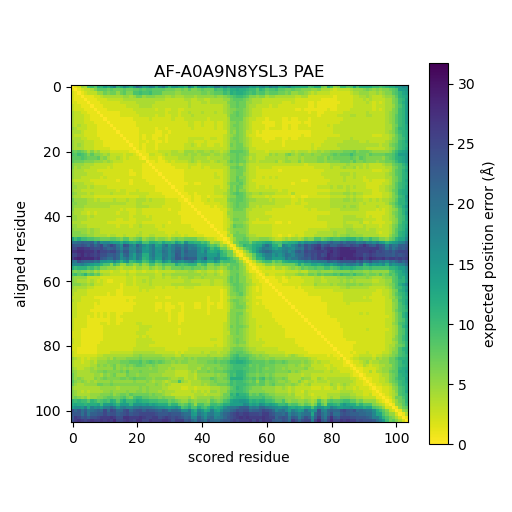CA 1
ATOM 715 C C . PRO A 1 85 ? -15.372 6.410 14.837 1.00 93.38 85 PRO A C 1
ATOM 717 O O . PRO A 1 85 ? -14.894 7.495 15.168 1.00 93.38 85 PRO A O 1
ATOM 720 N N . ASN A 1 86 ? -15.269 5.309 15.587 1.00 93.44 86 ASN A N 1
ATOM 721 C CA . ASN A 1 86 ? -14.730 5.288 16.951 1.00 93.44 86 ASN A CA 1
ATOM 722 C C . ASN A 1 86 ? -13.253 5.708 17.002 1.00 93.44 86 ASN A C 1
ATOM 724 O O . ASN A 1 86 ? -12.852 6.456 17.889 1.00 93.44 86 ASN A O 1
ATOM 728 N N . TYR A 1 87 ? -12.462 5.282 16.014 1.00 91.94 87 TYR A N 1
ATOM 729 C CA . TYR A 1 87 ? -11.075 5.692 15.824 1.00 91.94 87 TYR A CA 1
ATOM 730 C C . TYR A 1 87 ? -10.863 6.157 14.385 1.00 91.94 87 TYR A C 1
ATOM 732 O O . TYR A 1 87 ? -11.012 5.397 13.428 1.00 91.94 87 TYR A O 1
ATOM 740 N N . LYS A 1 88 ? -10.484 7.425 14.220 1.00 90.81 88 LYS A N 1
ATOM 741 C CA . LYS A 1 88 ? -10.178 8.022 12.914 1.00 90.81 88 LYS A CA 1
ATOM 742 C C . LYS A 1 88 ? -8.690 7.865 12.605 1.00 90.81 88 LYS A C 1
ATOM 744 O O . LYS A 1 88 ? -7.943 8.835 12.668 1.00 90.81 88 LYS A O 1
ATOM 749 N N . ALA A 1 89 ? -8.276 6.635 12.311 1.00 88.75 89 ALA A N 1
ATOM 750 C CA . ALA A 1 89 ? -6.889 6.330 11.973 1.00 88.75 89 ALA A CA 1
ATOM 751 C C . ALA A 1 89 ? -6.449 7.042 10.682 1.00 88.75 89 ALA A C 1
ATOM 753 O O . ALA A 1 89 ? -7.200 7.126 9.709 1.00 88.75 89 ALA A O 1
ATOM 754 N N . THR A 1 90 ? -5.213 7.528 10.660 1.00 87.94 90 THR A N 1
ATOM 755 C CA . THR A 1 90 ? -4.520 7.966 9.449 1.00 87.94 90 THR A CA 1
ATOM 756 C C . THR A 1 90 ? -3.696 6.818 8.864 1.00 87.94 90 THR A C 1
ATOM 758 O O . THR A 1 90 ? -3.402 5.824 9.525 1.00 87.94 90 THR A O 1
ATOM 761 N N . TRP A 1 91 ? -3.260 6.956 7.611 1.00 83.00 91 TRP A N 1
ATOM 762 C CA . TRP A 1 91 ? -2.436 5.948 6.926 1.00 83.00 91 TRP A CA 1
ATOM 763 C C . TRP A 1 91 ? -1.131 5.590 7.645 1.00 83.00 91 TRP A C 1
ATOM 765 O O . TRP A 1 91 ? -0.595 4.504 7.426 1.00 83.00 91 TRP A O 1
ATOM 775 N N . LYS A 1 92 ? -0.616 6.516 8.461 1.00 85.75 92 LYS A N 1
ATOM 776 C CA . LYS A 1 92 ? 0.630 6.366 9.220 1.00 85.75 92 LYS A CA 1
ATOM 777 C C . LYS A 1 92 ? 0.417 5.736 10.594 1.00 85.75 92 LYS A C 1
ATOM 779 O O . LYS A 1 92 ? 1.367 5.202 11.147 1.00 85.75 92 LYS A O 1
ATOM 784 N N . ASP A 1 93 ? -0.820 5.719 11.085 1.00 87.62 93 ASP A N 1
ATOM 785 C CA . ASP A 1 93 ? -1.176 5.045 12.339 1.00 87.62 93 ASP A CA 1
ATOM 786 C C . ASP A 1 93 ? -1.314 3.526 12.155 1.00 87.62 93 ASP A C 1
ATOM 788 O O . ASP A 1 93 ? -1.383 2.774 13.123 1.00 87.62 93 ASP A O 1
ATOM 792 N N . LEU A 1 94 ? -1.362 3.062 10.902 1.00 89.88 94 LEU A N 1
ATOM 793 C CA . LEU A 1 94 ? -1.517 1.659 10.542 1.00 89.88 94 LEU A CA 1
ATOM 794 C C . LEU A 1 94 ? -0.261 1.159 9.835 1.00 89.88 94 LEU A C 1
ATOM 796 O O . LEU A 1 94 ? 0.121 1.671 8.781 1.00 89.88 94 LEU A O 1
ATOM 800 N N . LYS A 1 95 ? 0.335 0.097 10.375 1.00 90.62 95 LYS A N 1
ATOM 801 C CA . LYS A 1 95 ? 1.467 -0.621 9.785 1.00 90.62 95 LYS A CA 1
ATOM 802 C C . LYS A 1 95 ? 1.055 -2.059 9.518 1.00 90.62 95 LYS A C 1
ATOM 804 O O . LYS A 1 95 ? 0.423 -2.690 10.360 1.00 90.62 95 LYS A O 1
ATOM 809 N N . THR A 1 96 ? 1.426 -2.583 8.358 1.00 88.62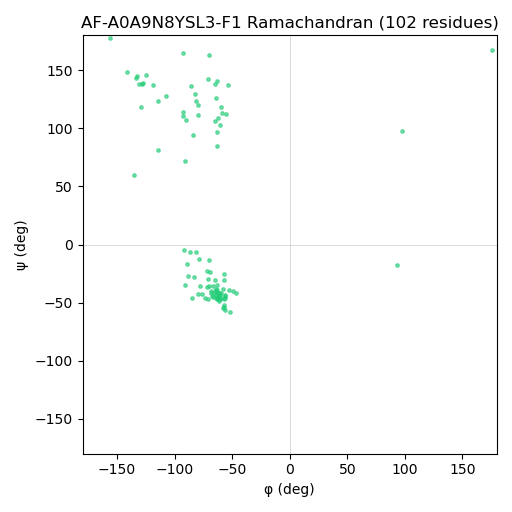 96 THR A N 1
ATOM 810 C CA . THR A 1 96 ? 1.235 -3.997 8.045 1.00 88.62 96 THR A CA 1
ATOM 811 C C . THR A 1 96 ? 2.579 -4.708 8.063 1.00 88.62 96 THR A C 1
ATOM 813 O O . THR A 1 96 ? 3.533 -4.274 7.425 1.00 88.62 96 THR A O 1
ATOM 816 N N . THR A 1 97 ? 2.663 -5.799 8.814 1.00 86.88 97 THR A N 1
ATOM 817 C CA . THR A 1 97 ? 3.868 -6.620 8.932 1.00 86.88 97 THR A CA 1
ATOM 818 C C . THR A 1 97 ? 3.531 -8.058 8.582 1.00 86.88 97 THR A C 1
ATOM 820 O O . THR A 1 97 ? 2.428 -8.540 8.850 1.00 86.88 97 THR A O 1
ATOM 823 N N . PHE A 1 98 ? 4.478 -8.760 7.966 1.00 79.62 98 PHE A N 1
ATOM 824 C CA . PHE A 1 98 ? 4.388 -10.208 7.877 1.00 79.62 98 PHE A CA 1
ATOM 825 C C . PHE A 1 98 ? 4.834 -10.798 9.207 1.00 79.62 98 PHE A C 1
ATOM 827 O O . PHE A 1 98 ? 5.963 -10.589 9.644 1.00 79.62 98 PHE A O 1
ATOM 834 N N . VAL A 1 99 ? 3.945 -11.543 9.852 1.00 77.69 99 VAL A N 1
ATOM 835 C CA . VAL A 1 99 ? 4.317 -12.365 10.998 1.00 77.69 99 VAL A CA 1
ATOM 836 C C . VAL A 1 99 ? 4.650 -13.741 10.444 1.00 77.69 99 VAL A C 1
ATOM 838 O O . VAL A 1 99 ? 3.784 -14.411 9.881 1.00 77.69 99 VAL A O 1
ATOM 841 N N . HIS A 1 100 ? 5.914 -14.150 10.555 1.00 65.31 100 HIS A N 1
ATOM 842 C CA . HIS A 1 100 ? 6.289 -15.529 10.267 1.00 65.31 100 HIS A CA 1
ATOM 843 C C . HIS A 1 100 ? 5.591 -16.394 11.317 1.00 65.31 100 HIS A C 1
ATOM 845 O O . HIS A 1 100 ? 5.942 -16.349 12.495 1.00 65.31 100 HIS A O 1
ATOM 851 N N . SER A 1 101 ? 4.540 -17.110 10.918 1.00 57.12 101 SER A N 1
ATOM 852 C CA . SER A 1 101 ? 3.876 -18.052 11.811 1.00 57.12 101 SER A CA 1
ATOM 853 C C . SER A 1 101 ? 4.900 -19.124 12.166 1.00 57.12 101 SER A C 1
ATOM 855 O O . SER A 1 101 ? 5.297 -19.919 11.312 1.00 57.12 101 SER A O 1
ATOM 857 N N . GLN A 1 102 ? 5.368 -19.117 13.416 1.00 52.16 102 GLN A N 1
ATOM 858 C CA . GLN A 1 102 ? 5.992 -20.302 13.981 1.00 52.16 102 GLN A CA 1
ATOM 859 C C . GLN A 1 102 ? 4.932 -21.398 13.905 1.00 52.16 102 GLN A C 1
ATOM 861 O O . GLN A 1 102 ? 3.858 -21.273 14.493 1.00 52.16 102 GLN A O 1
ATOM 866 N N . LYS A 1 103 ? 5.196 -22.407 13.074 1.00 48.06 103 LYS A N 1
ATOM 867 C CA . LYS A 1 103 ? 4.413 -23.637 13.065 1.00 48.06 103 LYS A CA 1
ATOM 868 C C . LYS A 1 103 ? 4.531 -24.232 14.470 1.00 48.06 103 LYS A C 1
ATOM 870 O O . LYS A 1 103 ? 5.653 -24.488 14.905 1.00 48.06 103 LYS A O 1
ATOM 875 N N . CYS A 1 104 ? 3.400 -24.353 15.161 1.00 44.03 104 CYS A N 1
ATOM 876 C CA . CYS A 1 104 ? 3.279 -25.189 16.351 1.00 44.03 104 CYS A CA 1
ATOM 877 C C . CYS A 1 104 ? 3.528 -26.656 15.989 1.00 44.03 104 CYS A C 1
ATOM 879 O O . CYS A 1 104 ? 3.161 -27.042 14.852 1.00 44.03 104 CYS A O 1
#

Radius of gyration: 15.36 Å; Cα contacts (8 Å, |Δi|>4): 94; chains: 1; bounding box: 37×37×40 Å

InterPro domains:
  IPR008278 4'-phosphopantetheinyl transferase domain [PF01648] (4-96)
  IPR037143 4'-phosphopantetheinyl transferase domain superfamily [G3DSA:3.90.470.20] (1-103)
  IPR037143 4'-phosphopantetheinyl transferase domain superfamily [SSF56214] (1-97)

Sequence (104 aa):
MILGIGVDIIHLPRIYALITRNFPRQFKRFVTRILDSDEIKEFYSIFPIYNEGDNMVIENYNHPIVRYLAVRWSIKEAAYKALYPNYKATWKDLKTTFVHSQKC

Solvent-accessible surface area (backbone atoms only — not comparable to full-atom values): 6414 Å² total; per-residue (Å²): 134,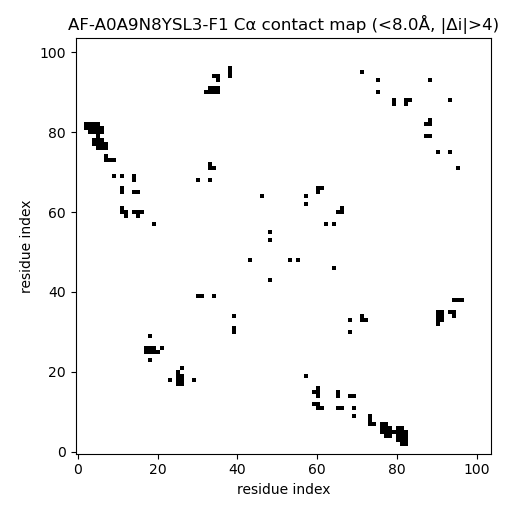87,86,59,77,44,79,62,87,80,61,50,60,59,52,31,50,57,32,55,74,50,61,65,60,37,34,54,53,50,50,63,58,55,41,32,78,66,48,46,54,51,45,44,69,76,51,71,69,70,84,79,89,66,82,81,75,77,86,53,42,84,35,68,68,42,49,54,54,48,51,56,51,33,52,50,52,9,50,40,52,18,36,47,84,87,42,82,70,52,54,74,78,51,84,85,79,88,75,82,75,77,80,127

pLDDT: mean 87.58, std 13.3, range [44.03, 97.94]

Organism: NCBI:txid1213867

Foldseek 3Di:
DQQFWFFFDDDLQVLVCQCPVDPPVSVVVLCPQQAEPVSSVVVCVVVVPPPPDDPPDPPGSVRPNSVVSRVSVRVLRRVCRGCPPVDNDGSNNDHDDDDPPPDD